Protein AF-A0A060C3H4-F1 (afdb_monomer_lite)

Radius of gyration: 15.36 Å; chains: 1; bounding box: 50×22×42 Å

Sequence (92 aa):
PRRPTERERFIDALMQRMTLEEKIGQLRLISIGPELPAAKLAEEIAAGRVGAMFNTVTRADNRPLQRAAVERSRLGIPLFFAYDTVHGHRTT

Foldseek 3Di:
DDDDDPVRVVVVVLVVVDDPQLVCLLVDEEEADPVQHLVNLLVCLLANNHAEYEPDDDCVSQVSSQCSQQVRHPSNRGYDYDYPQPPHDDDD

Secondary structure (DSSP, 8-state):
-PPPPHHHHHHHHHHHH--HHHHHHHT-EE---SSS-HHHHHHHHHTT---EEES---HHHHHHHHHIIIIISTT-PPPEEE---SS-S---

pLDDT: mean 96.51, std 4.02, range [73.44, 98.88]

InterPro domains:
  IPR001764 Glycoside hydrolase, family 3, N-terminal [PF00933] (19-90)
  IPR017853 Glycoside hydrolase superfamily [SSF51445] (6-90)
  IPR036962 Glycoside hydrolase, family 3, N-terminal domain superfamily [G3DSA:3.20.20.300] (2-92)

Organism: NCBI:txid160236

Structure (mmCIF, N/CA/C/O backbone):
data_AF-A0A060C3H4-F1
#
_entry.id   AF-A0A060C3H4-F1
#
loop_
_atom_site.group_PDB
_atom_site.id
_atom_site.type_symbol
_atom_site.label_atom_id
_atom_site.label_alt_id
_atom_site.label_comp_id
_atom_site.label_asym_id
_atom_site.label_entity_id
_atom_site.label_seq_id
_atom_site.pdbx_PDB_ins_code
_atom_site.Cartn_x
_atom_site.Cartn_y
_atom_site.Cartn_z
_atom_site.occupancy
_atom_site.B_iso_or_equiv
_atom_site.auth_seq_id
_atom_site.auth_comp_id
_atom_site.auth_asym_id
_atom_site.auth_atom_id
_atom_site.pdbx_PDB_model_num
ATOM 1 N N . PRO A 1 1 ? -33.408 10.089 0.084 1.00 73.44 1 PRO A N 1
ATOM 2 C CA . PRO A 1 1 ? -31.990 9.645 0.142 1.00 73.44 1 PRO A CA 1
ATOM 3 C C . PRO A 1 1 ? -31.790 8.270 -0.527 1.00 73.44 1 PRO A C 1
ATOM 5 O O . PRO A 1 1 ? -32.650 7.402 -0.397 1.00 73.44 1 PRO A O 1
ATOM 8 N N . ARG A 1 2 ? -30.686 8.073 -1.266 1.00 89.00 2 ARG A N 1
ATOM 9 C CA . ARG A 1 2 ? -30.380 6.792 -1.932 1.00 89.00 2 ARG A CA 1
ATOM 10 C C . ARG A 1 2 ? -29.948 5.740 -0.901 1.00 89.00 2 ARG A C 1
ATOM 12 O O . ARG A 1 2 ? -29.185 6.052 0.007 1.00 89.00 2 ARG A O 1
ATOM 19 N N . ARG A 1 3 ? -30.396 4.488 -1.068 1.00 91.81 3 ARG A N 1
ATOM 20 C CA . ARG A 1 3 ? -29.905 3.347 -0.274 1.00 91.81 3 ARG A CA 1
ATOM 21 C C . ARG A 1 3 ? -28.427 3.051 -0.593 1.00 91.81 3 ARG A C 1
ATOM 23 O O . ARG A 1 3 ? -28.077 3.059 -1.778 1.00 91.81 3 ARG A O 1
ATOM 30 N N . PRO A 1 4 ? -27.579 2.750 0.410 1.00 92.38 4 PRO A N 1
ATOM 31 C CA . PRO A 1 4 ? -26.192 2.369 0.165 1.00 92.38 4 PRO A CA 1
ATOM 32 C C . PRO A 1 4 ? -26.087 1.103 -0.694 1.00 92.38 4 PRO A C 1
ATOM 34 O O . PRO A 1 4 ? -26.901 0.182 -0.581 1.00 92.38 4 PRO A O 1
ATOM 37 N N . THR A 1 5 ? -25.068 1.046 -1.540 1.00 97.88 5 THR A N 1
ATOM 38 C CA . THR A 1 5 ? -24.654 -0.141 -2.296 1.00 97.88 5 THR A CA 1
ATOM 39 C C . THR A 1 5 ? -23.951 -1.150 -1.384 1.00 97.88 5 THR A C 1
ATOM 41 O O . THR A 1 5 ? -23.583 -0.840 -0.251 1.00 97.88 5 THR A O 1
ATOM 44 N N . GLU A 1 6 ? -23.738 -2.371 -1.874 1.00 97.88 6 GLU A N 1
ATOM 45 C CA . GLU A 1 6 ? -22.928 -3.380 -1.172 1.00 97.88 6 GLU A CA 1
ATOM 46 C C . GLU A 1 6 ? -21.487 -2.915 -0.960 1.00 97.88 6 GLU A C 1
ATOM 48 O O . GLU A 1 6 ? -20.948 -3.068 0.134 1.00 97.88 6 GLU A O 1
ATOM 53 N N . ARG A 1 7 ? -20.898 -2.269 -1.976 1.00 97.69 7 ARG A N 1
ATOM 54 C CA . ARG A 1 7 ? -19.550 -1.697 -1.897 1.00 97.69 7 ARG A CA 1
ATOM 55 C C . ARG A 1 7 ? -19.439 -0.662 -0.780 1.00 97.69 7 ARG A C 1
ATOM 57 O O . ARG A 1 7 ? -18.480 -0.699 -0.022 1.00 97.69 7 ARG A O 1
ATOM 64 N N . GLU A 1 8 ? -20.410 0.245 -0.678 1.00 98.19 8 GLU A N 1
ATOM 65 C CA . GLU A 1 8 ? -20.432 1.271 0.374 1.00 98.19 8 GLU A CA 1
ATOM 66 C C . GLU A 1 8 ? -20.498 0.627 1.761 1.00 98.19 8 GLU A C 1
ATOM 68 O O . GLU A 1 8 ? -19.653 0.918 2.597 1.00 98.19 8 GLU A O 1
ATOM 73 N N . ARG A 1 9 ? -21.391 -0.353 1.968 1.00 98.19 9 ARG A N 1
ATOM 74 C CA . ARG A 1 9 ? -21.469 -1.087 3.244 1.00 98.19 9 ARG A CA 1
ATOM 75 C C . ARG A 1 9 ? -20.166 -1.802 3.603 1.00 98.19 9 ARG A C 1
ATOM 77 O O . ARG A 1 9 ? -19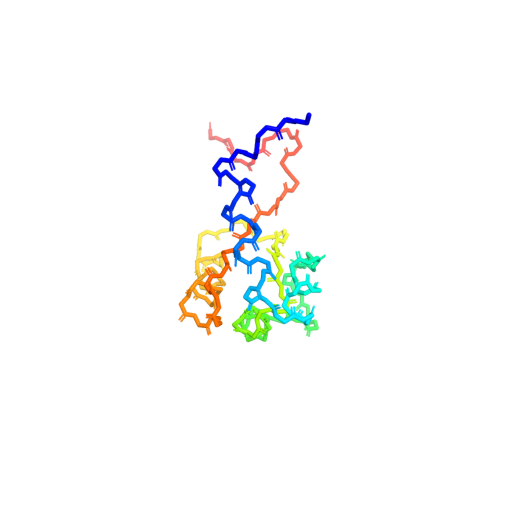.773 -1.799 4.766 1.00 98.19 9 ARG A O 1
ATOM 84 N N . PHE A 1 10 ? -19.508 -2.425 2.625 1.00 98.31 10 PHE A N 1
ATOM 85 C CA . PHE A 1 10 ? -18.226 -3.097 2.837 1.00 98.31 10 PHE A CA 1
ATOM 86 C C . PHE A 1 10 ? -17.131 -2.108 3.255 1.00 98.31 10 PHE A C 1
ATOM 88 O O . PHE A 1 10 ? -16.427 -2.350 4.235 1.00 98.31 10 PHE A O 1
ATOM 95 N N . ILE A 1 11 ? -17.009 -0.987 2.536 1.00 98.31 11 ILE A N 1
ATOM 96 C CA . ILE A 1 11 ? -16.017 0.051 2.834 1.00 98.31 11 ILE A CA 1
ATOM 97 C C . ILE A 1 11 ? -16.290 0.667 4.206 1.00 98.31 11 ILE A C 1
ATOM 99 O O . ILE A 1 11 ? -15.359 0.790 4.994 1.00 98.31 11 ILE A O 1
ATOM 103 N N . ASP A 1 12 ? -17.543 0.990 4.528 1.00 98.50 12 ASP A N 1
ATOM 104 C CA . ASP A 1 12 ? -17.912 1.570 5.822 1.00 98.50 12 ASP A CA 1
ATOM 105 C C . ASP A 1 12 ? -17.530 0.636 6.978 1.00 98.50 12 ASP A C 1
ATOM 107 O O . ASP A 1 12 ? -16.878 1.057 7.937 1.00 98.50 12 ASP A O 1
ATOM 111 N N . ALA A 1 13 ? -17.857 -0.656 6.861 1.00 98.62 13 ALA A N 1
ATOM 112 C CA . ALA A 1 13 ? -17.496 -1.660 7.859 1.00 98.62 13 ALA A CA 1
ATOM 113 C C . ALA A 1 13 ? -15.972 -1.836 7.995 1.00 98.62 13 ALA A C 1
ATOM 115 O O . ALA A 1 13 ? -15.461 -2.021 9.102 1.00 98.62 13 ALA A O 1
ATOM 116 N N . LEU A 1 14 ? -15.223 -1.764 6.890 1.00 98.69 14 LEU A N 1
ATOM 117 C CA . LEU A 1 14 ? -13.760 -1.811 6.914 1.00 98.69 14 LEU A CA 1
ATOM 118 C C . LEU A 1 14 ? -13.172 -0.562 7.588 1.00 98.69 14 LEU A C 1
ATOM 120 O O . LEU A 1 14 ? -12.355 -0.685 8.499 1.00 98.69 14 LEU A O 1
ATOM 124 N N . MET A 1 15 ? -13.631 0.630 7.205 1.00 98.62 15 MET A N 1
ATOM 125 C CA . MET A 1 15 ? -13.167 1.918 7.732 1.00 98.62 15 MET A CA 1
ATOM 126 C C . MET A 1 15 ? -13.446 2.084 9.230 1.00 98.62 15 MET A C 1
ATOM 128 O O . MET A 1 15 ? -12.668 2.739 9.929 1.00 98.62 15 MET A O 1
ATOM 132 N N . GLN A 1 16 ? -14.526 1.485 9.740 1.00 98.62 16 GLN A N 1
ATOM 133 C CA . GLN A 1 16 ? -14.830 1.436 11.176 1.00 98.62 16 GLN A CA 1
ATOM 134 C C . GLN A 1 16 ? -13.834 0.583 11.967 1.00 98.62 16 GLN A C 1
ATOM 136 O O . GLN A 1 16 ? -13.599 0.846 13.142 1.00 98.62 16 GLN A O 1
ATOM 141 N N . ARG A 1 17 ? -13.227 -0.425 11.334 1.00 98.62 17 ARG A N 1
ATOM 142 C CA . ARG A 1 17 ? -12.229 -1.292 11.970 1.00 98.62 17 ARG A CA 1
ATOM 143 C C . ARG A 1 17 ? -10.825 -0.698 11.946 1.00 98.62 17 ARG A C 1
ATOM 145 O O . ARG A 1 17 ? -9.971 -1.231 12.650 1.00 98.62 17 ARG A O 1
ATOM 152 N N . MET A 1 18 ? -10.569 0.328 11.132 1.00 98.81 18 MET A N 1
ATOM 153 C CA . MET A 1 18 ? -9.244 0.925 10.934 1.00 98.81 18 MET A CA 1
ATOM 154 C C . MET A 1 18 ? -8.887 1.955 12.010 1.00 98.81 18 MET A C 1
ATOM 156 O O . MET A 1 18 ? -9.722 2.788 12.377 1.00 98.81 18 MET A O 1
ATOM 160 N N . THR A 1 19 ? -7.623 1.969 12.433 1.00 98.81 19 THR A N 1
ATOM 161 C CA . THR A 1 19 ? -7.054 3.090 13.196 1.00 98.81 19 THR A CA 1
ATOM 162 C C . THR A 1 19 ? -6.835 4.307 12.293 1.00 98.81 19 THR A C 1
ATOM 164 O O . THR A 1 19 ? -6.984 4.236 11.068 1.00 98.81 19 THR A O 1
ATOM 167 N N . LEU A 1 20 ? -6.496 5.456 12.882 1.00 98.69 20 LEU A N 1
ATOM 168 C CA . LEU A 1 20 ? -6.169 6.651 12.104 1.00 98.69 20 LEU A CA 1
ATOM 169 C C . LEU A 1 20 ? -4.904 6.435 11.259 1.00 98.69 20 LEU A C 1
ATOM 171 O O . LEU A 1 20 ? -4.873 6.810 10.090 1.00 98.69 20 LEU A O 1
ATOM 175 N N . GLU A 1 21 ? -3.894 5.780 11.822 1.00 98.69 21 GLU A N 1
ATOM 176 C CA . GLU A 1 21 ? -2.618 5.488 11.1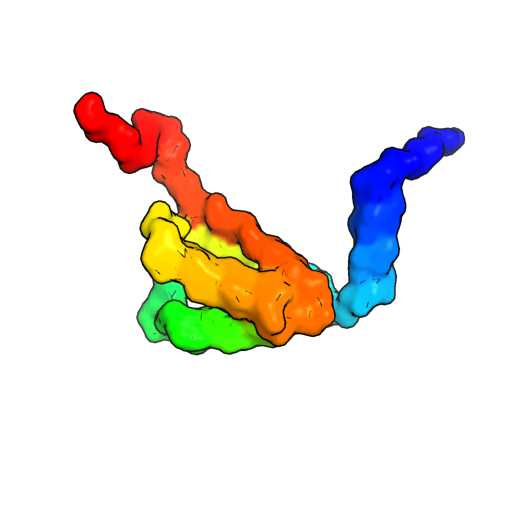68 1.00 98.69 21 GLU A CA 1
ATOM 177 C C . GLU A 1 21 ? -2.804 4.580 9.952 1.00 98.69 21 GLU A C 1
ATOM 179 O O . GLU A 1 21 ? -2.215 4.835 8.907 1.00 98.69 21 GLU A O 1
ATOM 184 N N . GLU A 1 22 ? -3.664 3.565 10.046 1.00 98.81 22 GLU A N 1
ATOM 185 C CA . GLU A 1 22 ? -3.980 2.694 8.908 1.00 98.81 22 GLU A CA 1
ATOM 186 C C . GLU A 1 22 ? -4.724 3.458 7.806 1.00 98.81 22 GLU A C 1
ATOM 188 O O . GLU A 1 22 ? -4.458 3.244 6.624 1.00 98.81 22 GLU A O 1
ATOM 193 N N . LYS A 1 23 ? -5.625 4.386 8.169 1.00 98.88 23 LYS A N 1
ATOM 194 C CA . LYS A 1 23 ? -6.315 5.256 7.196 1.00 98.88 23 LYS A CA 1
ATOM 195 C C . LYS A 1 23 ? -5.326 6.161 6.474 1.00 98.88 23 LYS A C 1
ATOM 197 O O . LYS A 1 23 ? -5.397 6.278 5.257 1.00 98.88 23 LYS A O 1
ATOM 202 N N . ILE A 1 24 ? -4.384 6.752 7.208 1.00 98.81 24 ILE A N 1
ATOM 203 C CA . ILE A 1 24 ? -3.298 7.554 6.633 1.00 98.81 24 ILE A CA 1
ATOM 204 C C . ILE A 1 24 ? -2.412 6.681 5.738 1.00 98.81 24 ILE A C 1
ATOM 206 O O . ILE A 1 24 ? -2.059 7.094 4.635 1.00 98.81 24 ILE A O 1
ATOM 210 N N . GLY A 1 25 ? -2.105 5.454 6.165 1.00 98.62 25 GLY A N 1
ATOM 211 C CA . GLY A 1 25 ? -1.327 4.490 5.393 1.00 98.62 25 GLY A CA 1
ATOM 212 C C . GLY A 1 25 ? -1.932 4.200 4.020 1.00 98.62 25 GLY A C 1
ATOM 213 O O . GLY A 1 25 ? -1.197 4.169 3.035 1.00 98.62 25 GLY A O 1
ATOM 214 N N . GLN A 1 26 ? -3.263 4.089 3.925 1.00 98.81 26 GLN A N 1
ATOM 215 C CA . GLN A 1 26 ? -3.964 3.900 2.647 1.00 98.81 26 GLN A CA 1
ATOM 216 C C . GLN A 1 26 ? -3.754 5.050 1.648 1.00 98.81 26 GLN A C 1
ATOM 218 O O . GLN A 1 26 ? -3.893 4.839 0.446 1.00 98.81 26 GLN A O 1
ATOM 223 N N . LEU A 1 27 ? -3.386 6.249 2.113 1.00 98.69 27 LEU A N 1
ATOM 224 C CA . LEU A 1 27 ? -3.122 7.414 1.261 1.00 98.69 27 LEU A CA 1
ATOM 225 C C . LEU A 1 27 ? -1.677 7.464 0.740 1.00 98.69 27 LEU A C 1
ATOM 227 O O . LEU A 1 27 ? -1.344 8.324 -0.075 1.00 98.69 27 LEU A O 1
ATOM 231 N N . ARG A 1 28 ? -0.801 6.566 1.203 1.00 98.19 28 ARG A N 1
ATOM 232 C CA . ARG A 1 28 ? 0.612 6.547 0.818 1.00 98.19 28 ARG A CA 1
ATOM 233 C C . ARG A 1 28 ? 0.835 5.652 -0.403 1.00 98.19 28 ARG A C 1
ATOM 235 O O . ARG A 1 28 ? 0.712 4.429 -0.318 1.00 98.19 28 ARG A O 1
ATOM 242 N N . LEU A 1 29 ? 1.239 6.284 -1.506 1.00 98.06 29 LEU A N 1
ATOM 243 C CA . LEU A 1 29 ? 1.759 5.656 -2.724 1.00 98.06 29 LEU A CA 1
ATOM 244 C C . LEU A 1 29 ? 3.285 5.798 -2.751 1.00 98.06 29 LEU A C 1
ATOM 246 O O . LEU A 1 29 ? 3.798 6.905 -2.589 1.00 98.06 29 LEU A O 1
ATOM 250 N N . ILE A 1 30 ? 4.018 4.702 -2.945 1.00 96.50 30 ILE A N 1
ATOM 251 C CA . ILE A 1 30 ? 5.487 4.727 -2.897 1.00 96.50 30 ILE A CA 1
ATOM 252 C C . ILE A 1 30 ? 6.132 3.756 -3.894 1.00 96.50 30 ILE A C 1
ATOM 254 O O . ILE A 1 30 ? 5.503 2.813 -4.365 1.00 96.50 30 ILE A O 1
ATOM 258 N N . SER A 1 31 ? 7.399 3.999 -4.228 1.00 95.75 31 SER A N 1
ATOM 259 C CA . SER A 1 31 ? 8.244 3.108 -5.035 1.00 95.75 31 SER A CA 1
ATOM 260 C C . SER A 1 31 ? 9.387 2.546 -4.191 1.00 95.75 31 SER A C 1
ATOM 262 O O . SER A 1 31 ? 9.785 3.154 -3.196 1.00 95.75 31 SER A O 1
ATOM 264 N N . ILE A 1 32 ? 9.950 1.408 -4.602 1.00 93.56 32 ILE A N 1
ATOM 265 C CA . ILE A 1 32 ? 11.224 0.932 -4.048 1.00 93.56 32 ILE A CA 1
ATOM 266 C C . ILE A 1 32 ? 12.311 1.957 -4.394 1.00 93.56 32 ILE A C 1
ATOM 268 O O . ILE A 1 32 ? 12.393 2.419 -5.531 1.00 93.56 32 ILE A O 1
ATOM 272 N N . GLY A 1 33 ? 13.149 2.303 -3.420 1.00 92.19 33 GLY A N 1
ATOM 273 C CA . GLY A 1 33 ? 14.221 3.277 -3.604 1.00 92.19 33 GLY A CA 1
ATOM 274 C C . GLY A 1 33 ? 15.385 3.066 -2.635 1.00 92.19 33 GLY A C 1
ATOM 275 O O . GLY A 1 33 ? 15.306 2.203 -1.761 1.00 92.19 33 GLY A O 1
ATOM 276 N N . PRO A 1 34 ? 16.467 3.851 -2.757 1.00 91.38 34 PRO A N 1
ATOM 277 C CA . PRO A 1 34 ? 17.665 3.692 -1.928 1.00 91.38 34 PRO A CA 1
ATOM 278 C C . PRO A 1 34 ? 17.390 3.883 -0.427 1.00 91.38 34 PRO A C 1
ATOM 280 O O . PRO A 1 34 ? 17.920 3.143 0.397 1.00 91.38 34 PRO A O 1
ATOM 283 N N . GLU A 1 35 ? 16.512 4.820 -0.059 1.00 90.38 35 GLU A N 1
ATOM 284 C CA . GLU A 1 35 ? 16.130 5.076 1.342 1.00 90.38 35 GLU A CA 1
ATOM 285 C C . GLU A 1 35 ? 15.130 4.051 1.901 1.00 90.38 35 GLU A C 1
ATOM 287 O O . GLU A 1 35 ? 15.020 3.839 3.120 1.00 90.38 35 GLU A O 1
ATOM 292 N N . LEU A 1 36 ? 14.397 3.400 0.995 1.00 92.12 36 LEU A N 1
ATOM 293 C CA . LEU A 1 36 ? 13.390 2.401 1.311 1.00 92.12 36 LEU A CA 1
ATOM 294 C C . LEU A 1 36 ? 13.551 1.160 0.412 1.00 92.12 36 LEU A C 1
ATOM 296 O O . LEU A 1 36 ? 12.760 0.946 -0.514 1.00 92.12 36 LEU A O 1
ATOM 300 N N . PRO A 1 37 ? 14.580 0.330 0.675 1.00 95.44 37 PRO A N 1
ATOM 301 C CA . PRO A 1 37 ? 14.777 -0.922 -0.045 1.00 95.44 37 PRO A CA 1
ATOM 302 C C . PRO A 1 37 ? 13.599 -1.879 0.163 1.00 95.44 37 PRO A C 1
ATOM 304 O O . PRO A 1 37 ? 12.890 -1.793 1.169 1.00 95.44 37 PRO A O 1
ATOM 307 N N . ALA A 1 38 ? 13.437 -2.851 -0.739 1.00 94.00 38 ALA A N 1
ATOM 308 C CA . ALA A 1 38 ? 12.297 -3.774 -0.752 1.00 94.00 38 ALA A CA 1
ATOM 309 C C . ALA A 1 38 ? 12.020 -4.449 0.605 1.00 94.00 38 ALA A C 1
ATOM 311 O O . ALA A 1 38 ? 10.870 -4.517 1.030 1.00 94.00 38 ALA A O 1
ATOM 312 N N . ALA A 1 39 ? 13.064 -4.892 1.316 1.00 95.56 39 ALA A N 1
ATOM 313 C CA . ALA A 1 39 ? 12.917 -5.522 2.629 1.00 95.56 39 ALA A CA 1
ATOM 314 C C . ALA A 1 39 ? 12.324 -4.562 3.676 1.00 95.56 39 ALA A C 1
ATOM 316 O O . ALA A 1 39 ? 11.377 -4.913 4.370 1.00 95.56 39 ALA A O 1
ATOM 317 N N . LYS A 1 40 ? 12.827 -3.323 3.748 1.00 97.00 40 LYS A N 1
ATOM 318 C CA . LYS A 1 40 ? 12.315 -2.300 4.671 1.00 97.00 40 LYS A CA 1
ATOM 319 C C . LYS A 1 40 ? 10.896 -1.872 4.295 1.00 97.00 40 LYS A C 1
ATOM 321 O O . LYS A 1 40 ? 10.055 -1.683 5.166 1.00 97.00 40 LYS A O 1
ATOM 326 N N . LEU A 1 41 ? 10.615 -1.759 2.999 1.00 96.94 41 LEU A N 1
ATOM 327 C CA . LEU A 1 41 ? 9.281 -1.443 2.505 1.00 96.94 41 LEU A CA 1
ATOM 328 C C . LEU A 1 41 ? 8.266 -2.552 2.827 1.00 96.94 41 LEU A C 1
ATOM 330 O O . LEU A 1 41 ? 7.137 -2.244 3.197 1.00 96.94 41 LEU A O 1
ATOM 334 N N . ALA A 1 42 ? 8.658 -3.826 2.761 1.00 97.62 42 ALA A N 1
ATOM 335 C CA . ALA A 1 42 ? 7.796 -4.933 3.171 1.00 97.62 42 ALA A CA 1
ATOM 336 C C . ALA A 1 42 ? 7.377 -4.826 4.650 1.00 97.62 42 ALA A C 1
ATOM 338 O O . ALA A 1 42 ? 6.231 -5.128 4.976 1.00 97.62 42 ALA A O 1
ATOM 339 N N . GLU A 1 43 ? 8.259 -4.343 5.530 1.00 98.31 43 GLU A N 1
ATOM 340 C CA . GLU A 1 43 ? 7.926 -4.089 6.939 1.00 98.31 43 GLU A CA 1
ATOM 341 C C . GLU A 1 43 ? 6.959 -2.905 7.113 1.00 98.31 43 GLU A C 1
ATOM 343 O O . GLU A 1 43 ? 6.016 -2.984 7.899 1.00 98.31 43 GLU A O 1
ATOM 348 N N . GLU A 1 44 ? 7.127 -1.829 6.339 1.00 98.19 44 GLU A N 1
ATOM 349 C CA . GLU A 1 44 ? 6.175 -0.706 6.312 1.00 98.19 44 GLU A CA 1
ATOM 350 C C . GLU A 1 44 ? 4.776 -1.143 5.846 1.00 98.19 44 GLU A C 1
ATOM 352 O O . GLU A 1 44 ? 3.764 -0.728 6.417 1.00 98.19 44 GLU A O 1
ATOM 357 N N . ILE A 1 45 ? 4.722 -2.006 4.829 1.00 98.38 45 ILE A N 1
ATOM 358 C CA . ILE A 1 45 ? 3.484 -2.589 4.306 1.00 98.38 45 ILE A CA 1
ATOM 359 C C . ILE A 1 45 ? 2.835 -3.506 5.348 1.00 98.38 45 ILE A C 1
ATOM 361 O O . ILE A 1 45 ? 1.642 -3.372 5.620 1.00 98.38 45 ILE A O 1
ATOM 365 N N . ALA A 1 46 ? 3.605 -4.408 5.965 1.00 98.56 46 ALA A N 1
ATOM 366 C CA . ALA A 1 46 ? 3.104 -5.301 7.010 1.00 98.56 46 ALA A CA 1
ATOM 367 C C . ALA A 1 46 ? 2.546 -4.519 8.210 1.00 98.56 46 ALA A C 1
ATOM 369 O O . ALA A 1 46 ? 1.602 -4.959 8.858 1.00 98.56 46 ALA A O 1
ATOM 370 N N . ALA A 1 47 ? 3.070 -3.322 8.472 1.00 98.56 47 ALA A N 1
ATOM 371 C CA . ALA A 1 47 ? 2.560 -2.433 9.505 1.00 98.56 47 ALA A CA 1
ATOM 372 C C . ALA A 1 47 ? 1.372 -1.546 9.068 1.00 98.56 47 ALA A C 1
ATOM 374 O O . ALA A 1 47 ? 0.975 -0.657 9.819 1.00 98.56 47 ALA A O 1
ATOM 375 N N . GLY A 1 48 ? 0.813 -1.746 7.868 1.00 98.50 48 GLY A N 1
ATOM 376 C CA . GLY A 1 48 ? -0.358 -1.010 7.376 1.00 98.50 48 GLY A CA 1
ATOM 377 C C . GLY A 1 48 ? -0.084 0.445 6.981 1.00 98.50 48 GLY A C 1
ATOM 378 O O . GLY A 1 48 ? -1.023 1.231 6.876 1.00 98.50 48 GLY A O 1
ATOM 379 N N . ARG A 1 49 ? 1.184 0.827 6.762 1.00 98.56 49 ARG A N 1
ATOM 380 C CA . ARG A 1 49 ? 1.595 2.217 6.478 1.00 98.56 49 ARG A CA 1
ATOM 381 C C . ARG A 1 49 ? 1.696 2.559 4.990 1.00 98.56 49 ARG A C 1
ATOM 383 O O . ARG A 1 49 ? 2.186 3.638 4.663 1.00 98.56 49 ARG A O 1
ATOM 390 N N . VAL A 1 50 ? 1.295 1.659 4.094 1.00 98.44 50 VAL A N 1
ATOM 391 C CA . VAL A 1 50 ? 1.374 1.826 2.632 1.00 98.44 50 VAL A CA 1
ATOM 392 C C . VAL A 1 50 ? 0.104 1.264 1.995 1.00 98.44 50 VAL A C 1
ATOM 394 O O . VAL A 1 50 ? -0.257 0.123 2.272 1.00 98.44 50 VAL A O 1
ATOM 397 N N . GLY A 1 51 ? -0.558 2.053 1.148 1.00 98.31 51 GLY A N 1
ATOM 398 C CA . GLY A 1 51 ? -1.773 1.647 0.434 1.00 98.31 51 GLY A CA 1
ATOM 399 C C . GLY A 1 51 ? -1.508 1.172 -0.990 1.00 98.31 51 GLY A C 1
ATOM 400 O O . GLY A 1 51 ? -2.275 0.379 -1.536 1.00 98.31 51 GLY A O 1
ATOM 401 N N . ALA A 1 52 ? -0.418 1.640 -1.603 1.00 98.44 52 ALA A N 1
ATOM 402 C CA . ALA A 1 52 ? -0.144 1.359 -3.003 1.00 98.44 52 ALA A CA 1
ATOM 403 C C . ALA A 1 52 ? 1.336 1.441 -3.375 1.00 98.44 52 ALA A C 1
ATOM 405 O O . ALA A 1 52 ? 2.131 2.148 -2.749 1.00 98.44 52 ALA A O 1
ATOM 406 N N . MET A 1 53 ? 1.666 0.747 -4.460 1.00 97.31 53 MET A N 1
ATOM 407 C CA . MET A 1 53 ? 3.003 0.671 -5.035 1.00 97.31 53 MET A CA 1
ATOM 408 C C . MET A 1 53 ? 3.043 1.280 -6.434 1.00 97.31 53 MET A C 1
ATOM 410 O O . MET A 1 53 ? 2.112 1.113 -7.220 1.00 97.31 53 MET A O 1
ATOM 414 N N . PHE A 1 54 ? 4.157 1.929 -6.763 1.00 96.88 54 PHE A N 1
ATOM 415 C CA . PHE A 1 54 ? 4.458 2.454 -8.093 1.00 96.88 54 PHE A CA 1
ATOM 416 C C . PHE A 1 54 ? 5.830 1.960 -8.579 1.00 96.88 54 PHE A C 1
ATOM 418 O O . PHE A 1 54 ? 6.674 1.561 -7.772 1.00 96.88 54 PHE A O 1
ATOM 425 N N . ASN A 1 55 ? 6.051 1.946 -9.897 1.00 94.88 55 ASN A N 1
ATOM 426 C CA . ASN A 1 55 ? 7.333 1.596 -10.533 1.00 94.88 55 ASN A CA 1
ATOM 427 C C . ASN A 1 55 ? 7.886 0.186 -10.270 1.00 94.88 55 ASN A C 1
ATOM 429 O O . ASN A 1 55 ? 9.023 -0.106 -10.632 1.00 94.88 55 ASN A O 1
ATOM 433 N N . THR A 1 56 ? 7.077 -0.722 -9.719 1.00 91.56 56 THR A N 1
ATOM 434 C CA . THR A 1 56 ? 7.442 -2.137 -9.558 1.00 91.56 56 THR A CA 1
ATOM 435 C C . THR A 1 56 ? 6.552 -2.999 -10.454 1.00 91.56 56 THR A C 1
ATOM 437 O O . THR A 1 56 ? 5.333 -3.042 -10.287 1.00 91.56 56 THR A O 1
ATOM 440 N N . VAL A 1 57 ? 7.155 -3.658 -11.447 1.00 93.62 57 VAL A N 1
ATOM 441 C CA . VAL A 1 57 ? 6.418 -4.236 -12.591 1.00 93.62 57 VAL A CA 1
ATOM 442 C C . VAL A 1 57 ? 6.532 -5.748 -12.723 1.00 93.62 57 VAL A C 1
ATOM 444 O O . VAL A 1 57 ? 5.790 -6.357 -13.491 1.00 93.62 57 VAL A O 1
ATOM 447 N N . THR A 1 58 ? 7.453 -6.385 -11.998 1.00 95.19 58 THR A N 1
ATOM 448 C CA . THR A 1 58 ? 7.636 -7.834 -12.096 1.00 95.19 58 THR A CA 1
ATOM 449 C C . THR A 1 58 ? 6.826 -8.561 -11.029 1.00 95.19 58 THR A C 1
ATOM 451 O O . THR A 1 58 ? 6.635 -8.089 -9.908 1.00 95.19 58 THR A O 1
ATOM 454 N N . ARG A 1 59 ? 6.380 -9.778 -11.353 1.00 96.06 59 ARG A N 1
ATOM 455 C CA . ARG A 1 59 ? 5.737 -10.668 -10.377 1.00 96.06 59 ARG A CA 1
ATOM 456 C C . ARG A 1 59 ? 6.675 -11.025 -9.220 1.00 96.06 59 ARG A C 1
ATOM 458 O O . ARG A 1 59 ? 6.196 -11.188 -8.100 1.00 96.06 59 ARG A O 1
ATOM 465 N N . ALA A 1 60 ? 7.966 -11.202 -9.506 1.00 96.06 60 ALA A N 1
ATOM 466 C CA . ALA A 1 60 ? 8.965 -11.590 -8.514 1.00 96.06 60 ALA A CA 1
ATOM 467 C C . ALA A 1 60 ? 9.114 -10.519 -7.426 1.00 96.06 60 ALA A C 1
ATOM 469 O O . ALA A 1 60 ? 9.209 -10.872 -6.254 1.00 96.06 60 ALA A O 1
ATOM 470 N N . ASP A 1 61 ? 9.013 -9.245 -7.806 1.00 93.81 61 ASP A N 1
ATOM 471 C CA . ASP A 1 61 ? 9.107 -8.118 -6.876 1.00 93.81 61 ASP A CA 1
ATOM 472 C C . ASP A 1 61 ? 7.757 -7.806 -6.207 1.00 93.81 61 ASP A C 1
ATOM 474 O O . ASP A 1 61 ? 7.689 -7.592 -4.998 1.00 93.81 61 ASP A O 1
ATOM 478 N N . ASN A 1 62 ? 6.650 -7.842 -6.961 1.00 96.94 62 ASN A N 1
ATOM 479 C CA . ASN A 1 62 ? 5.328 -7.472 -6.437 1.00 96.94 62 ASN A CA 1
ATOM 480 C C . ASN A 1 62 ? 4.744 -8.517 -5.478 1.00 96.94 62 ASN A C 1
ATOM 482 O O . ASN A 1 62 ? 4.053 -8.168 -4.518 1.00 96.94 62 ASN A O 1
ATOM 486 N N . ARG A 1 63 ? 4.989 -9.814 -5.713 1.00 98.00 63 ARG A N 1
ATOM 487 C CA . ARG A 1 63 ? 4.356 -10.884 -4.924 1.00 98.00 63 ARG A CA 1
ATOM 488 C C . ARG A 1 63 ? 4.781 -10.883 -3.447 1.00 98.00 63 ARG A C 1
ATOM 490 O O . ARG A 1 63 ? 3.887 -11.012 -2.612 1.00 98.00 63 ARG A O 1
ATOM 497 N N . PRO A 1 64 ? 6.070 -10.733 -3.088 1.00 97.50 64 PRO A N 1
ATOM 498 C CA . PRO A 1 64 ? 6.481 -10.603 -1.690 1.00 97.50 64 PRO A CA 1
ATOM 499 C C . PRO A 1 64 ? 5.845 -9.401 -0.983 1.00 97.50 64 PRO A C 1
ATOM 501 O O . PRO A 1 64 ? 5.374 -9.541 0.144 1.00 97.50 64 PRO A O 1
ATOM 504 N N . LEU A 1 65 ? 5.759 -8.248 -1.657 1.00 97.94 65 LEU A N 1
ATOM 505 C CA . LEU A 1 65 ? 5.126 -7.046 -1.103 1.00 97.94 65 LEU A CA 1
ATOM 506 C C . LEU A 1 65 ? 3.627 -7.259 -0.867 1.00 97.94 65 LEU A C 1
ATOM 508 O O . LEU A 1 65 ? 3.110 -6.921 0.195 1.00 97.94 65 LEU A O 1
ATOM 512 N N . GLN A 1 66 ? 2.936 -7.900 -1.812 1.00 98.62 66 GLN A N 1
ATOM 513 C CA . GLN A 1 66 ? 1.517 -8.208 -1.648 1.00 98.62 66 GLN A CA 1
ATOM 514 C C . GLN A 1 66 ? 1.267 -9.219 -0.523 1.00 98.62 66 GLN A C 1
ATOM 516 O O . GLN A 1 66 ? 0.294 -9.087 0.216 1.00 98.62 66 GLN A O 1
ATOM 521 N N . ARG A 1 67 ? 2.156 -10.206 -0.342 1.00 98.56 67 ARG A N 1
ATOM 522 C CA . ARG A 1 67 ? 2.087 -11.109 0.816 1.00 98.56 67 ARG A CA 1
ATOM 523 C C . ARG A 1 67 ? 2.263 -10.361 2.129 1.00 98.56 67 ARG A C 1
ATOM 525 O O . ARG A 1 67 ? 1.533 -10.636 3.072 1.00 98.56 67 ARG A O 1
ATOM 532 N N . ALA A 1 68 ? 3.164 -9.381 2.193 1.00 98.50 68 ALA A N 1
ATOM 533 C CA . ALA A 1 68 ? 3.286 -8.544 3.383 1.00 98.50 68 ALA A CA 1
ATOM 534 C C . ALA A 1 68 ? 1.978 -7.800 3.704 1.00 98.50 68 ALA A C 1
ATOM 536 O O . ALA A 1 68 ? 1.572 -7.754 4.862 1.00 98.50 68 ALA A O 1
ATOM 537 N N . ALA A 1 69 ? 1.272 -7.296 2.690 1.00 98.69 69 ALA A N 1
ATOM 538 C CA . ALA A 1 69 ? -0.008 -6.621 2.885 1.00 98.69 69 ALA A CA 1
ATOM 539 C C . ALA A 1 69 ? -1.109 -7.587 3.349 1.00 98.69 69 ALA A C 1
ATOM 541 O O . ALA A 1 69 ? -1.763 -7.348 4.360 1.00 98.69 69 ALA A O 1
ATOM 542 N N . VAL A 1 70 ? -1.295 -8.700 2.638 1.00 98.75 70 VAL A N 1
ATOM 543 C CA . VAL A 1 70 ? -2.443 -9.600 2.836 1.00 98.75 70 VAL A CA 1
ATOM 544 C C . VAL A 1 70 ? -2.241 -10.572 4.000 1.00 98.75 70 VAL A C 1
ATOM 546 O O . VAL A 1 70 ? -3.191 -10.861 4.720 1.00 98.75 70 VAL A O 1
ATOM 549 N N . GLU A 1 71 ? -1.026 -11.087 4.192 1.00 98.69 71 GLU A N 1
ATOM 550 C CA . GLU A 1 71 ? -0.745 -12.163 5.155 1.00 98.69 71 GLU A CA 1
ATOM 551 C C . GLU A 1 71 ? -0.195 -11.637 6.489 1.00 98.69 71 GLU A C 1
ATOM 553 O O . GLU A 1 71 ? -0.318 -1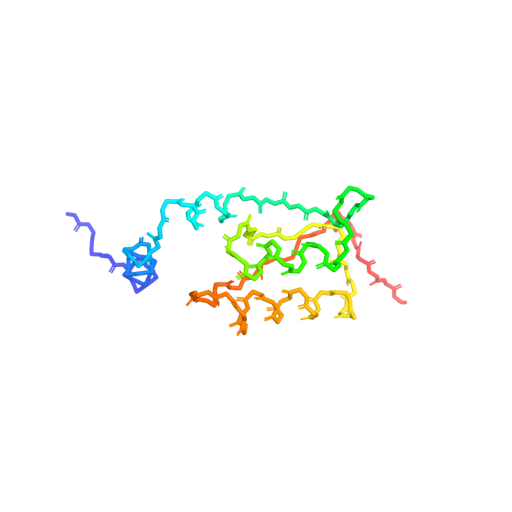2.319 7.504 1.00 98.69 71 GLU A O 1
ATOM 558 N N . ARG A 1 72 ? 0.433 -10.449 6.507 1.00 98.56 72 ARG A N 1
ATOM 559 C CA . ARG A 1 72 ? 1.142 -9.931 7.694 1.00 98.56 72 ARG A CA 1
ATOM 560 C C . ARG A 1 72 ? 0.519 -8.678 8.312 1.00 98.56 72 ARG A C 1
ATOM 562 O O . ARG A 1 72 ? 0.783 -8.419 9.484 1.00 98.56 72 ARG A O 1
ATOM 569 N N . SER A 1 73 ? -0.289 -7.909 7.574 1.00 98.50 73 SER A N 1
ATOM 570 C CA . SER A 1 73 ? -0.968 -6.731 8.135 1.00 98.50 73 SER A CA 1
ATOM 571 C C . SER A 1 73 ? -2.243 -7.098 8.892 1.00 98.50 73 SER A C 1
ATOM 573 O O . SER A 1 73 ? -2.918 -8.075 8.577 1.00 98.50 73 SER A O 1
ATOM 575 N N . ARG A 1 74 ? -2.612 -6.280 9.886 1.00 98.62 74 ARG A N 1
ATOM 576 C CA . ARG A 1 74 ? -3.738 -6.549 10.798 1.00 98.62 74 ARG A CA 1
ATOM 577 C C . ARG A 1 74 ? -5.081 -6.752 10.088 1.00 98.62 74 ARG A C 1
ATOM 579 O O . ARG A 1 74 ? -5.892 -7.562 10.531 1.00 98.62 74 ARG A O 1
ATOM 586 N N . LEU A 1 75 ? -5.343 -5.981 9.031 1.00 98.62 75 LEU A N 1
ATOM 587 C CA . LEU A 1 75 ? -6.605 -6.028 8.283 1.00 98.62 75 LEU A CA 1
ATOM 588 C C . LEU A 1 75 ? -6.488 -6.726 6.924 1.00 98.62 75 LEU A C 1
ATOM 590 O O . LEU A 1 75 ? -7.512 -6.901 6.266 1.00 98.62 75 LEU A O 1
ATOM 594 N N . GLY A 1 76 ? -5.281 -7.114 6.502 1.00 98.62 76 GLY A N 1
ATOM 595 C CA . GLY A 1 76 ? -5.066 -7.794 5.224 1.00 98.62 76 GLY A CA 1
ATOM 596 C C . GLY A 1 76 ? -5.465 -6.961 4.001 1.00 98.62 76 GLY A C 1
ATOM 597 O O . GLY A 1 76 ? -5.831 -7.534 2.975 1.00 98.62 76 GLY A O 1
ATOM 598 N N . ILE A 1 77 ? -5.462 -5.624 4.104 1.00 98.81 77 ILE A N 1
ATOM 599 C CA . ILE A 1 77 ? -5.870 -4.745 2.999 1.00 98.81 77 ILE A CA 1
ATOM 600 C C . ILE A 1 77 ? -4.822 -4.867 1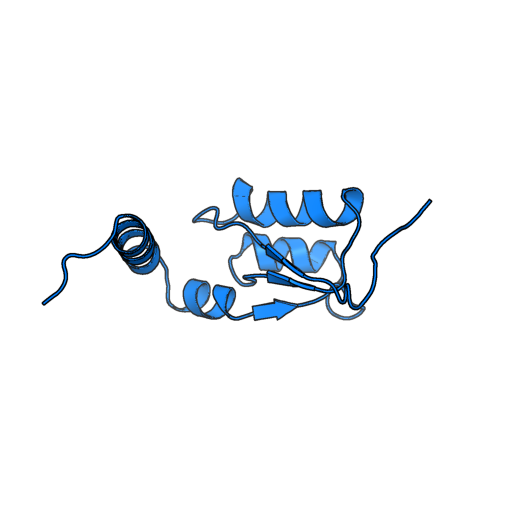.880 1.00 98.81 77 ILE A C 1
ATOM 602 O O . ILE A 1 77 ? -3.647 -4.600 2.137 1.00 98.81 77 ILE A O 1
ATOM 606 N N . PRO A 1 78 ? -5.202 -5.288 0.659 1.00 98.75 78 PRO A N 1
ATOM 607 C CA . PRO A 1 78 ? -4.249 -5.513 -0.419 1.00 98.75 78 PRO A CA 1
ATOM 608 C C . PRO A 1 78 ? -3.725 -4.195 -0.992 1.00 98.75 78 PRO A C 1
ATOM 610 O O . PRO A 1 78 ? -4.431 -3.189 -1.029 1.00 98.75 78 PRO A O 1
ATOM 613 N N . LEU A 1 79 ? -2.511 -4.240 -1.533 1.00 98.56 79 LEU A N 1
ATOM 614 C CA . LEU A 1 79 ? -1.962 -3.170 -2.358 1.00 98.56 79 LEU A CA 1
ATOM 615 C C . LEU A 1 79 ? -2.549 -3.239 -3.768 1.00 98.56 79 LEU A C 1
ATOM 617 O O . LEU A 1 79 ? -2.787 -4.331 -4.303 1.00 98.56 79 LEU A O 1
ATOM 621 N N . PHE A 1 80 ? -2.662 -2.081 -4.41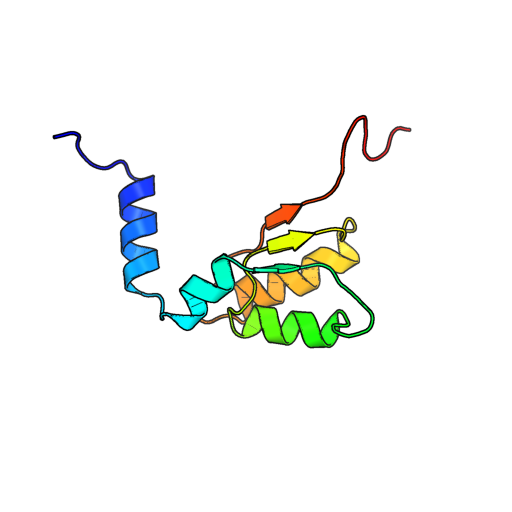3 1.00 98.25 80 PHE A N 1
ATOM 622 C CA . PHE A 1 80 ? -2.646 -2.003 -5.871 1.00 98.25 80 PHE A CA 1
ATOM 623 C C . PHE A 1 80 ? -1.265 -1.557 -6.368 1.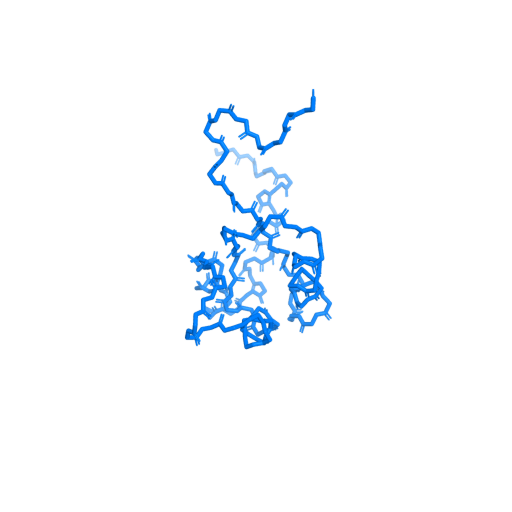00 98.25 80 PHE A C 1
ATOM 625 O O . PHE A 1 80 ? -0.517 -0.875 -5.665 1.00 98.25 80 PHE A O 1
ATOM 632 N N . PHE A 1 81 ? -0.930 -1.967 -7.591 1.00 98.00 81 PHE A N 1
ATOM 633 C CA . PHE A 1 81 ? 0.350 -1.688 -8.236 1.00 98.00 81 PHE A CA 1
ATOM 634 C C . PHE A 1 81 ? 0.095 -0.860 -9.490 1.00 98.00 81 PHE A C 1
ATOM 636 O O . PHE A 1 81 ? -0.668 -1.273 -10.362 1.00 98.00 81 PHE A O 1
ATOM 643 N N . ALA A 1 82 ? 0.721 0.306 -9.560 1.00 97.69 82 ALA A N 1
ATOM 644 C CA . ALA A 1 82 ? 0.605 1.241 -10.664 1.00 97.69 82 ALA A CA 1
ATOM 645 C C . ALA A 1 82 ? 1.933 1.354 -11.425 1.00 97.69 82 ALA A C 1
ATOM 647 O O . ALA A 1 82 ? 3.017 1.153 -10.871 1.00 97.69 82 ALA A O 1
ATOM 648 N N . TYR A 1 83 ? 1.840 1.681 -12.711 1.00 97.88 83 TYR A N 1
ATOM 649 C CA . TYR A 1 83 ? 2.991 1.909 -13.574 1.00 97.88 83 TYR A CA 1
ATOM 650 C C . TYR A 1 83 ? 2.622 2.827 -14.737 1.00 97.88 83 TYR A C 1
ATOM 652 O O . TYR A 1 83 ? 1.482 2.784 -15.207 1.00 97.88 83 TYR A O 1
ATOM 660 N N . ASP A 1 84 ? 3.588 3.595 -15.238 1.00 97.38 84 ASP A N 1
ATOM 661 C CA . ASP A 1 84 ? 3.422 4.445 -16.420 1.00 97.38 84 ASP A CA 1
ATOM 662 C C . ASP A 1 84 ? 3.344 3.604 -17.702 1.00 97.38 84 ASP A C 1
ATOM 664 O O . ASP A 1 84 ? 4.306 3.443 -18.449 1.00 97.38 84 ASP A O 1
ATOM 668 N N . THR A 1 85 ? 2.163 3.051 -17.975 1.00 96.12 85 THR A N 1
ATOM 669 C CA . THR A 1 85 ? 1.868 2.359 -19.237 1.00 96.12 85 THR A CA 1
ATOM 670 C C . THR A 1 85 ? 1.170 3.321 -20.189 1.00 96.12 85 THR A C 1
ATOM 672 O O . THR A 1 85 ? -0.042 3.265 -20.372 1.00 96.12 85 THR A O 1
ATOM 675 N N . VAL A 1 86 ? 1.939 4.240 -20.773 1.00 97.56 86 VAL A N 1
ATOM 676 C CA . VAL A 1 86 ? 1.385 5.326 -21.601 1.00 97.56 86 VAL A CA 1
ATOM 677 C C . VAL A 1 86 ? 0.904 4.812 -22.961 1.00 97.56 86 VAL A C 1
ATOM 679 O O . VAL A 1 86 ? -0.183 5.163 -23.408 1.00 97.56 86 VAL A O 1
ATOM 682 N N . HIS A 1 87 ? 1.696 3.962 -23.620 1.00 96.62 87 HIS A N 1
ATOM 683 C CA . HIS A 1 87 ? 1.391 3.461 -24.968 1.00 96.62 87 HIS A CA 1
ATOM 684 C C . HIS A 1 87 ? 1.884 2.019 -25.200 1.00 96.62 87 HIS A C 1
ATOM 686 O O . HIS A 1 87 ? 2.294 1.650 -26.300 1.00 96.62 87 HIS A O 1
ATOM 692 N N . GLY A 1 88 ? 1.870 1.200 -24.147 1.00 95.25 88 GLY A N 1
ATOM 693 C CA . GLY A 1 88 ? 2.295 -0.202 -24.181 1.00 95.25 88 GLY A CA 1
ATOM 694 C C . GLY A 1 88 ? 3.264 -0.544 -23.050 1.00 95.25 88 GLY A C 1
ATOM 695 O O . GLY A 1 88 ? 4.041 0.301 -22.617 1.00 95.25 88 GLY A O 1
ATOM 696 N N . HIS A 1 89 ? 3.193 -1.781 -22.549 1.00 95.38 89 HIS A N 1
ATOM 697 C CA . HIS A 1 89 ? 4.056 -2.263 -21.461 1.00 95.38 89 HIS A CA 1
ATOM 698 C C . HIS A 1 89 ? 5.160 -3.203 -21.968 1.00 95.38 89 HIS A C 1
ATOM 700 O O . HIS A 1 89 ? 6.345 -2.967 -21.752 1.00 95.38 89 HIS A O 1
ATOM 706 N N . ARG A 1 90 ? 4.769 -4.273 -22.663 1.00 94.12 90 ARG A N 1
ATOM 707 C CA . ARG A 1 90 ? 5.646 -5.201 -23.383 1.00 94.12 90 ARG A CA 1
ATOM 708 C C . ARG A 1 90 ? 4.885 -5.698 -24.607 1.00 94.12 90 ARG A C 1
ATOM 710 O O . ARG A 1 90 ? 3.749 -6.142 -24.459 1.00 94.12 90 ARG A O 1
ATOM 717 N N . THR A 1 91 ? 5.523 -5.649 -25.769 1.00 91.62 91 THR A N 1
ATOM 718 C CA . THR A 1 91 ? 4.980 -6.133 -27.044 1.00 91.62 91 THR A CA 1
ATOM 719 C C . THR A 1 91 ? 6.021 -7.058 -27.664 1.00 91.62 91 THR A C 1
ATOM 721 O O . THR A 1 91 ? 7.211 -6.749 -27.606 1.00 91.62 91 THR A O 1
ATOM 724 N N . THR A 1 92 ? 5.582 -8.206 -28.170 1.00 75.38 92 THR A N 1
ATOM 725 C CA . THR A 1 92 ? 6.414 -9.244 -28.798 1.00 75.38 92 THR A CA 1
ATOM 726 C C . THR A 1 92 ? 6.249 -9.235 -30.301 1.00 75.38 92 THR A C 1
ATOM 728 O O . THR A 1 92 ? 5.083 -9.054 -30.722 1.00 75.38 92 THR A O 1
#